Protein AF-A0A166LFA1-F1 (afdb_monomer_lite)

Radius of gyration: 18.59 Å; chains: 1; bounding box: 41×20×58 Å

Foldseek 3Di:
DDDPVVQLVVLVVVLVVQLVVLVVLLVVLLVLLVVQCVPDPDPVLVVLSVVLNVVSVVLSVVVNVCSCVQKVPSSCSRVVVVVPDDIDGHPCVVVVVVSVVVSVVSVVSSVVSVVVVD

Secondary structure (DSSP, 8-state):
---HHHHHHHHHHHHHHHHHHHHHHHHHHHHHHHHHHHH---HHHHHHHHHHHHHHHHHHHHHHHHHHHSEESTTHHHHGGGS-S--EE--HHHHHHHHHHHHHHHHHHHHHHHHTT-

InterPro domains:
  IPR049326 Rhodopsin domain, fungi [PF20684] (2-117)
  IPR052337 Satratoxin biosynthesis SC1 cluster protein 4-like [PTHR33048] (2-117)

Sequence (118 aa):
MVPPDNITKILLIFFVEEILYIIVICTTKISIIILYLRIFYEPWVRKACHVLLFSTIVFGTAYMLHAVFANWPISYSWTFWDGLHEGKRGNILLITFLYSGINIGLDLSLFILPVTQL

pLDDT: mean 90.56, std 6.9, range [57.0, 97.94]

Structure (mmCIF, N/CA/C/O backbone):
data_AF-A0A166LFA1-F1
#
_entry.id   AF-A0A166LFA1-F1
#
loop_
_atom_site.group_PDB
_atom_site.id
_atom_site.type_symbol
_atom_site.label_atom_id
_atom_site.label_alt_id
_atom_site.label_comp_id
_atom_site.label_asym_id
_atom_site.label_entity_id
_atom_site.label_seq_id
_atom_site.pdbx_PDB_ins_code
_atom_site.Cartn_x
_atom_site.Cartn_y
_atom_site.Cartn_z
_atom_site.occupancy
_atom_site.B_iso_or_equiv
_atom_site.auth_seq_id
_atom_site.auth_comp_id
_atom_site.auth_asym_id
_atom_site.auth_atom_id
_atom_site.pdbx_PDB_model_num
ATOM 1 N N . MET A 1 1 ? 2.817 -13.077 -36.049 1.00 57.00 1 MET A N 1
ATOM 2 C CA . MET A 1 1 ? 3.808 -12.507 -35.110 1.00 57.00 1 MET A CA 1
ATOM 3 C C . MET A 1 1 ? 3.254 -11.179 -34.623 1.00 57.00 1 MET A C 1
ATOM 5 O O . MET A 1 1 ? 2.734 -10.439 -35.449 1.00 57.00 1 MET A O 1
ATOM 9 N N . VAL A 1 2 ? 3.253 -10.919 -33.314 1.00 73.81 2 VAL A N 1
ATOM 10 C CA . VAL A 1 2 ? 2.747 -9.648 -32.762 1.00 73.81 2 VAL A CA 1
ATOM 11 C C . VAL A 1 2 ? 3.769 -8.546 -33.078 1.00 73.81 2 VAL A C 1
ATOM 13 O O . VAL A 1 2 ? 4.956 -8.786 -32.859 1.00 73.81 2 VAL A O 1
ATOM 16 N N . PRO A 1 3 ? 3.360 -7.376 -33.603 1.00 83.75 3 PRO A N 1
ATOM 17 C CA . PRO A 1 3 ? 4.287 -6.279 -33.861 1.00 83.75 3 PRO A CA 1
ATOM 18 C C . PRO A 1 3 ? 5.021 -5.842 -32.578 1.00 83.75 3 PRO A C 1
ATOM 20 O O . PRO A 1 3 ? 4.355 -5.683 -31.551 1.00 83.75 3 PRO A O 1
ATOM 23 N N . PRO A 1 4 ? 6.345 -5.595 -32.631 1.00 81.31 4 PRO A N 1
ATOM 24 C CA .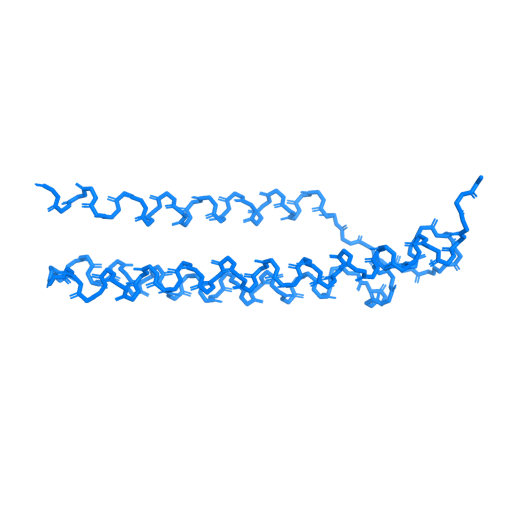 PRO A 1 4 ? 7.150 -5.058 -31.526 1.00 81.31 4 PRO A CA 1
ATOM 25 C C . PRO A 1 4 ? 6.489 -3.908 -30.760 1.00 81.31 4 PRO A C 1
ATOM 27 O O . PRO A 1 4 ? 6.390 -3.932 -29.534 1.00 81.31 4 PRO A O 1
ATOM 30 N N . ASP A 1 5 ? 5.938 -2.940 -31.492 1.00 82.88 5 ASP A N 1
ATOM 31 C CA . ASP A 1 5 ? 5.308 -1.750 -30.915 1.00 82.88 5 ASP A CA 1
ATOM 32 C C . ASP A 1 5 ? 4.083 -2.074 -30.055 1.00 82.88 5 ASP A C 1
ATOM 34 O O . ASP A 1 5 ? 3.792 -1.367 -29.088 1.00 82.88 5 ASP A O 1
ATOM 38 N N . ASN A 1 6 ? 3.358 -3.147 -30.381 1.00 87.81 6 ASN A N 1
ATOM 39 C CA . ASN A 1 6 ? 2.209 -3.568 -29.587 1.00 87.81 6 ASN A CA 1
ATOM 40 C C . ASN A 1 6 ? 2.659 -4.149 -28.244 1.00 87.81 6 ASN A C 1
ATOM 42 O O . ASN A 1 6 ? 1.988 -3.920 -27.243 1.00 87.81 6 ASN A O 1
ATOM 46 N N . ILE A 1 7 ? 3.800 -4.844 -28.199 1.00 88.00 7 ILE A N 1
ATOM 47 C CA . ILE A 1 7 ? 4.344 -5.427 -26.965 1.00 88.00 7 ILE A CA 1
ATOM 48 C C . ILE A 1 7 ? 4.764 -4.309 -26.006 1.00 88.00 7 ILE A C 1
ATOM 50 O O . ILE A 1 7 ? 4.320 -4.283 -24.859 1.00 88.00 7 ILE A O 1
ATOM 54 N N . THR A 1 8 ? 5.525 -3.329 -26.499 1.00 88.94 8 THR A N 1
ATOM 55 C CA . THR A 1 8 ? 5.955 -2.167 -25.706 1.00 88.94 8 THR A CA 1
ATOM 56 C C . THR A 1 8 ? 4.763 -1.373 -25.166 1.00 88.94 8 THR A C 1
ATOM 58 O O . THR A 1 8 ? 4.745 -1.004 -23.992 1.00 88.94 8 THR A O 1
ATOM 61 N N . LYS A 1 9 ? 3.726 -1.144 -25.987 1.00 89.75 9 LYS A N 1
ATOM 62 C CA . LYS A 1 9 ? 2.498 -0.453 -25.549 1.00 89.75 9 LYS 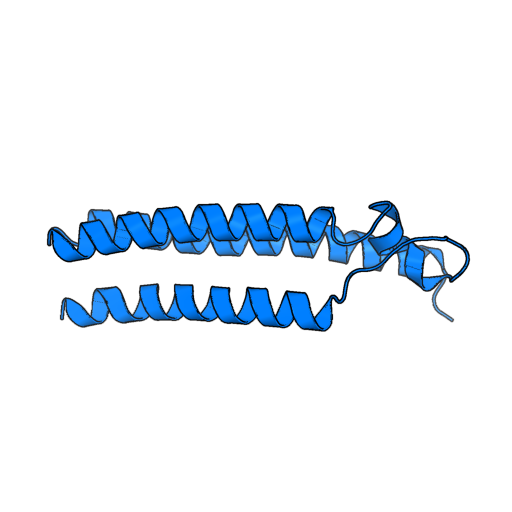A CA 1
ATOM 63 C C . LYS A 1 9 ? 1.762 -1.215 -24.454 1.00 89.75 9 LYS A C 1
ATOM 65 O O . LYS A 1 9 ? 1.335 -0.604 -23.481 1.00 89.75 9 LYS A O 1
ATOM 70 N N . ILE A 1 10 ? 1.619 -2.531 -24.604 1.00 91.62 10 ILE A N 1
ATOM 71 C CA . ILE A 1 10 ? 0.955 -3.375 -23.607 1.00 91.62 10 ILE A CA 1
ATOM 72 C C . ILE A 1 10 ? 1.712 -3.317 -22.276 1.00 91.62 10 ILE A C 1
ATOM 74 O O . ILE A 1 10 ? 1.094 -3.098 -21.240 1.00 91.62 10 ILE A O 1
ATOM 78 N N . LEU A 1 11 ? 3.043 -3.434 -22.291 1.00 90.81 11 LEU A N 1
ATOM 79 C CA . LEU A 1 11 ? 3.854 -3.359 -21.071 1.00 90.81 11 LEU A CA 1
ATOM 80 C C . LEU A 1 11 ? 3.798 -1.980 -20.402 1.00 90.81 11 LEU A C 1
ATOM 82 O O . LEU A 1 11 ? 3.778 -1.895 -19.177 1.00 90.81 11 LEU A O 1
ATOM 86 N N . LEU A 1 12 ? 3.726 -0.905 -21.189 1.00 90.38 12 LEU A N 1
ATOM 87 C CA . LEU A 1 12 ? 3.526 0.441 -20.655 1.00 90.38 12 LEU A CA 1
ATOM 88 C C . LEU A 1 12 ? 2.153 0.576 -19.983 1.00 90.38 12 LEU A C 1
ATOM 90 O O . LEU A 1 12 ? 2.062 1.147 -18.899 1.00 90.38 12 LEU A O 1
ATOM 94 N N . ILE A 1 13 ? 1.095 0.025 -20.587 1.00 94.06 13 ILE A N 1
ATOM 95 C CA . ILE A 1 13 ? -0.243 -0.002 -19.978 1.00 94.06 13 ILE A CA 1
ATOM 96 C C . ILE A 1 13 ? -0.219 -0.791 -18.666 1.00 94.06 13 ILE A C 1
ATOM 98 O O . ILE A 1 13 ? -0.728 -0.286 -17.672 1.00 94.06 13 ILE A O 1
ATOM 102 N N . PHE A 1 14 ? 0.421 -1.964 -18.633 1.00 91.19 14 PHE A N 1
ATOM 103 C CA . PHE A 1 14 ? 0.581 -2.755 -17.407 1.00 91.19 14 PHE A CA 1
ATOM 104 C C . PHE A 1 14 ? 1.319 -1.988 -16.305 1.00 91.19 14 PHE A C 1
ATOM 106 O O . PHE A 1 14 ? 0.912 -2.029 -15.150 1.00 91.19 14 PHE A O 1
ATOM 113 N N . PHE A 1 15 ? 2.369 -1.240 -16.650 1.00 90.94 15 PHE A N 1
ATOM 114 C CA . PHE A 1 15 ? 3.086 -0.409 -15.681 1.00 90.94 15 PHE A CA 1
ATOM 115 C C . PHE A 1 15 ? 2.187 0.681 -15.071 1.00 90.94 15 PHE A C 1
ATOM 117 O O . PHE A 1 15 ? 2.205 0.911 -13.863 1.00 90.94 15 PHE A O 1
ATOM 124 N N . VAL A 1 16 ? 1.367 1.347 -15.891 1.00 93.75 16 VAL A N 1
ATOM 125 C CA . VAL A 1 16 ? 0.413 2.359 -15.404 1.00 93.75 16 VAL A CA 1
ATOM 126 C C . VAL A 1 16 ? -0.701 1.716 -14.574 1.00 93.75 16 VAL A C 1
ATOM 128 O O . VAL A 1 16 ? -1.078 2.252 -13.531 1.00 93.75 16 VAL A O 1
ATOM 131 N N . GLU A 1 17 ? -1.214 0.568 -15.013 1.00 95.06 17 GLU A N 1
ATOM 132 C CA . GLU A 1 17 ? -2.216 -0.216 -14.292 1.00 95.06 17 GLU A CA 1
ATOM 133 C C . GLU A 1 17 ? -1.715 -0.614 -12.900 1.00 95.06 17 GLU A C 1
ATOM 135 O O . GLU A 1 17 ? -2.440 -0.428 -11.927 1.00 95.06 17 GLU A O 1
ATOM 140 N N . GLU A 1 18 ? -0.470 -1.082 -12.779 1.00 92.06 18 GLU A N 1
ATOM 141 C CA . GLU A 1 18 ? 0.135 -1.472 -11.502 1.00 92.06 18 GLU A CA 1
ATOM 142 C C . GLU A 1 18 ? 0.128 -0.309 -10.497 1.00 92.06 18 GLU A C 1
ATOM 144 O O . GLU A 1 18 ? -0.265 -0.475 -9.340 1.00 92.06 18 GLU A O 1
ATOM 149 N N . ILE A 1 19 ? 0.471 0.901 -10.945 1.00 93.50 19 ILE A N 1
ATOM 150 C CA . ILE A 1 19 ? 0.436 2.100 -10.099 1.00 93.50 19 ILE A CA 1
ATOM 151 C C . ILE A 1 19 ? -1.002 2.434 -9.678 1.00 93.50 19 ILE A C 1
ATOM 153 O O . ILE A 1 19 ? -1.264 2.692 -8.499 1.00 93.50 19 ILE A O 1
ATOM 157 N N . LEU A 1 20 ? -1.946 2.421 -10.624 1.00 96.19 20 LEU A N 1
ATOM 158 C CA . LEU A 1 20 ? -3.357 2.695 -10.339 1.00 96.19 20 LEU A CA 1
ATOM 159 C C . LEU A 1 20 ? -3.951 1.667 -9.371 1.00 96.19 20 LEU A C 1
ATOM 161 O O . LEU A 1 20 ? -4.682 2.037 -8.454 1.00 96.19 20 LEU A O 1
ATOM 165 N N . TYR A 1 21 ? -3.596 0.396 -9.530 1.00 94.69 21 TYR A N 1
ATOM 166 C CA . TYR A 1 21 ? -4.004 -0.694 -8.655 1.00 94.69 21 TYR A CA 1
ATOM 167 C C . TYR A 1 21 ? -3.565 -0.452 -7.205 1.00 94.69 21 TYR A C 1
ATOM 169 O O . TYR A 1 21 ? -4.385 -0.548 -6.288 1.00 94.69 21 TYR A O 1
ATOM 177 N N . ILE A 1 22 ? -2.303 -0.059 -6.989 1.00 94.69 22 ILE A N 1
ATOM 178 C CA . ILE A 1 22 ? -1.779 0.258 -5.651 1.00 94.69 22 ILE A CA 1
ATOM 179 C C . ILE A 1 22 ? -2.574 1.406 -5.017 1.00 94.69 22 ILE A C 1
ATOM 181 O O . ILE A 1 22 ? -2.961 1.313 -3.847 1.00 94.69 22 ILE A O 1
ATOM 185 N N . ILE A 1 23 ? -2.860 2.463 -5.785 1.00 96.00 23 ILE A N 1
ATOM 186 C CA . ILE A 1 23 ? -3.643 3.616 -5.320 1.00 96.00 23 ILE A CA 1
ATOM 187 C C . ILE A 1 23 ? -5.050 3.175 -4.910 1.00 96.00 23 ILE A C 1
ATOM 189 O O . ILE A 1 23 ? -5.466 3.443 -3.784 1.00 96.00 23 ILE A O 1
ATOM 193 N N . VAL A 1 24 ? -5.760 2.455 -5.784 1.00 97.19 24 VAL A N 1
ATOM 194 C CA . VAL A 1 24 ? -7.133 1.993 -5.531 1.00 97.19 24 VAL A CA 1
ATOM 195 C C . VAL A 1 24 ? -7.196 1.142 -4.267 1.00 97.19 24 VAL A C 1
ATOM 197 O O . VAL A 1 24 ? -8.043 1.380 -3.407 1.00 97.19 24 VAL A O 1
ATOM 200 N N . ILE A 1 25 ? -6.274 0.195 -4.101 1.00 96.19 25 ILE A N 1
ATOM 201 C CA . ILE A 1 25 ? -6.220 -0.652 -2.909 1.00 96.19 25 ILE A CA 1
ATOM 202 C C . ILE A 1 25 ? -6.014 0.170 -1.638 1.00 96.19 25 ILE A C 1
ATOM 204 O O . ILE A 1 25 ? -6.722 -0.036 -0.650 1.00 96.19 25 ILE A O 1
ATOM 208 N N . CYS A 1 26 ? -5.061 1.101 -1.643 1.00 96.69 26 CYS A N 1
ATOM 209 C CA . CYS A 1 26 ? -4.760 1.897 -0.458 1.00 96.69 26 CYS A CA 1
ATOM 210 C C . CYS A 1 26 ? -5.919 2.836 -0.111 1.00 96.69 26 CYS A C 1
ATOM 212 O O . CYS A 1 26 ? -6.329 2.898 1.048 1.00 96.69 26 CYS A O 1
ATOM 214 N N . THR A 1 27 ? -6.498 3.516 -1.103 1.00 97.12 27 THR A N 1
ATOM 215 C CA . THR A 1 27 ? -7.640 4.415 -0.905 1.00 97.12 27 THR A CA 1
ATOM 216 C C . THR A 1 27 ? -8.871 3.669 -0.395 1.00 97.12 27 THR A C 1
ATOM 218 O O . THR A 1 27 ? -9.524 4.156 0.530 1.00 97.12 27 THR A O 1
ATOM 221 N N . THR A 1 28 ? -9.162 2.471 -0.912 1.00 97.31 28 THR A N 1
ATOM 222 C CA . THR A 1 28 ? -10.268 1.640 -0.413 1.00 97.31 28 THR A CA 1
ATOM 223 C C . THR A 1 28 ? -10.073 1.278 1.059 1.00 97.31 28 THR A C 1
ATOM 225 O O . THR A 1 28 ? -10.976 1.500 1.866 1.00 97.31 28 THR A O 1
ATOM 228 N N . LYS A 1 29 ? -8.882 0.798 1.446 1.00 96.56 29 LYS A N 1
ATOM 229 C CA . LYS A 1 29 ? -8.587 0.470 2.852 1.00 96.56 29 LYS A CA 1
ATOM 230 C C . LYS A 1 29 ? -8.701 1.700 3.759 1.00 96.56 29 LYS A C 1
ATOM 232 O O . LYS A 1 29 ? -9.332 1.629 4.810 1.00 96.56 29 LYS A O 1
ATOM 237 N N . ILE A 1 30 ? -8.162 2.846 3.336 1.00 97.75 30 ILE A N 1
ATOM 238 C CA . ILE A 1 30 ? -8.264 4.115 4.076 1.00 97.75 30 ILE A CA 1
ATOM 239 C C . ILE A 1 30 ? -9.732 4.521 4.277 1.00 97.75 30 ILE A C 1
ATOM 241 O O . ILE A 1 30 ? -10.114 4.893 5.386 1.00 97.75 30 ILE A O 1
ATOM 245 N N . SER A 1 31 ? -10.567 4.414 3.239 1.00 97.94 31 SER A N 1
ATOM 246 C CA . SER A 1 31 ? -12.000 4.727 3.320 1.00 97.94 31 SER A CA 1
ATOM 247 C C . SER A 1 31 ? -12.716 3.866 4.367 1.00 97.94 31 SER A C 1
ATOM 249 O O . SER A 1 31 ? -13.445 4.399 5.207 1.00 97.94 31 SER A O 1
ATOM 251 N N . ILE A 1 32 ? -12.439 2.557 4.385 1.00 96.81 32 ILE A N 1
ATOM 252 C CA . ILE A 1 32 ? -12.991 1.617 5.373 1.00 96.81 32 ILE A CA 1
ATOM 253 C C . ILE A 1 32 ? -12.530 1.976 6.792 1.00 96.81 32 ILE A C 1
ATOM 255 O O . ILE A 1 32 ? -13.341 2.021 7.714 1.00 96.81 32 ILE A O 1
ATOM 259 N N . ILE A 1 33 ? -11.248 2.290 6.985 1.00 96.81 33 ILE A N 1
ATOM 260 C CA . ILE A 1 33 ? -10.714 2.652 8.308 1.00 96.81 33 ILE A CA 1
ATOM 261 C C . ILE A 1 33 ? -11.361 3.936 8.838 1.00 96.81 33 ILE A C 1
ATOM 263 O O . ILE A 1 33 ? -11.719 4.017 10.014 1.00 96.81 33 ILE A O 1
ATOM 267 N N . ILE A 1 34 ? -11.544 4.939 7.975 1.00 96.62 34 ILE A N 1
ATOM 268 C CA . ILE A 1 34 ? -12.241 6.179 8.334 1.00 96.62 34 ILE A CA 1
ATOM 269 C C . ILE A 1 34 ? -13.700 5.883 8.705 1.00 96.62 34 ILE A C 1
ATOM 271 O O . ILE A 1 34 ? -14.210 6.444 9.677 1.00 96.62 34 ILE A O 1
ATOM 275 N N . LEU A 1 35 ? -14.363 4.976 7.983 1.00 96.00 35 LEU A N 1
ATOM 276 C CA . LEU A 1 35 ? -15.709 4.523 8.322 1.00 96.00 35 LEU A CA 1
ATOM 277 C C . LEU A 1 35 ? -15.746 3.854 9.707 1.00 96.00 35 LEU A C 1
ATOM 279 O O . LEU A 1 35 ? -16.610 4.189 10.515 1.00 96.00 35 LEU A O 1
ATOM 283 N N . TYR A 1 36 ? -14.786 2.984 10.029 1.00 94.88 36 TYR A N 1
ATOM 284 C CA . TYR A 1 36 ? -14.685 2.359 11.352 1.00 94.88 36 TYR A CA 1
ATOM 285 C C . TYR A 1 36 ? -14.451 3.374 12.470 1.00 94.88 36 TYR A C 1
ATOM 287 O O . TYR A 1 36 ? -15.097 3.285 13.510 1.00 94.88 36 TYR A O 1
ATOM 295 N N . LEU A 1 37 ? -13.595 4.377 12.251 1.00 94.31 37 LEU A N 1
ATOM 296 C CA . LEU A 1 37 ? -13.392 5.476 13.204 1.00 94.31 37 LEU A CA 1
ATOM 297 C C . LEU A 1 37 ? -14.663 6.299 13.454 1.00 94.31 37 LEU A C 1
ATOM 299 O O . LEU A 1 37 ? -14.776 6.930 14.505 1.00 94.31 37 LEU A O 1
ATOM 303 N N . ARG A 1 38 ? -15.595 6.323 12.494 1.00 94.25 38 ARG A N 1
ATOM 304 C CA . ARG A 1 38 ? -16.881 7.017 12.614 1.00 94.25 38 ARG A CA 1
ATOM 305 C C . ARG A 1 38 ? -17.949 6.172 13.312 1.00 94.25 38 ARG A C 1
ATOM 307 O O . ARG A 1 38 ? -18.786 6.743 14.001 1.00 94.25 38 ARG A O 1
ATOM 314 N N . ILE A 1 39 ? -17.944 4.854 13.104 1.00 94.31 39 ILE A N 1
ATOM 315 C CA . ILE A 1 39 ? -18.943 3.928 13.662 1.00 94.31 39 ILE A CA 1
ATOM 316 C C . ILE A 1 39 ? -18.595 3.532 15.101 1.00 94.31 39 ILE A C 1
ATOM 318 O O . ILE A 1 39 ? -19.460 3.564 15.974 1.00 94.31 39 ILE A O 1
ATOM 322 N N . PHE A 1 40 ? -17.341 3.158 15.359 1.00 92.88 40 PHE A N 1
ATOM 323 C CA . PHE A 1 40 ? -16.926 2.616 16.648 1.00 92.88 40 PHE A CA 1
ATOM 324 C C . PHE A 1 40 ? -16.388 3.713 17.568 1.00 92.88 40 PHE A C 1
ATOM 326 O O . PHE A 1 40 ? -15.433 4.425 17.248 1.00 92.88 40 PHE A O 1
ATOM 333 N N . TYR A 1 41 ? -16.977 3.818 18.759 1.00 89.75 41 TYR A N 1
ATOM 334 C CA . TYR A 1 41 ? -16.549 4.768 19.789 1.00 89.75 41 TYR A CA 1
ATOM 335 C C . TYR A 1 41 ? -15.531 4.170 20.766 1.00 89.75 41 TYR A C 1
ATOM 337 O O . TYR A 1 41 ? -14.935 4.914 21.547 1.00 89.75 41 TYR A O 1
ATOM 345 N N . GLU A 1 42 ? -15.301 2.854 20.716 1.00 93.75 42 GLU A N 1
ATOM 346 C CA . GLU A 1 42 ? -14.463 2.168 21.690 1.00 93.75 42 GLU A CA 1
ATOM 347 C C . GLU A 1 42 ? -12.980 2.594 21.576 1.00 93.75 42 GLU A C 1
ATOM 349 O O . GLU A 1 42 ? -12.399 2.557 20.482 1.00 93.75 42 GLU A O 1
ATOM 354 N N . PRO A 1 43 ? -12.321 3.012 22.680 1.00 91.69 43 PRO A N 1
ATOM 355 C CA . PRO A 1 43 ? -10.987 3.612 22.615 1.00 91.69 43 PRO A CA 1
ATOM 356 C C . PRO A 1 43 ? -9.907 2.700 22.028 1.00 91.69 43 PRO A C 1
ATOM 358 O O . PRO A 1 43 ? -8.982 3.188 21.373 1.00 91.69 43 PRO A O 1
ATOM 361 N N . TRP A 1 44 ? -9.988 1.389 22.269 1.00 93.12 44 TRP A N 1
ATOM 362 C CA . TRP A 1 44 ? -8.991 0.444 21.769 1.00 93.12 44 TRP A CA 1
ATOM 363 C C . TRP A 1 44 ? -9.146 0.210 20.258 1.00 93.12 44 TRP A C 1
ATOM 365 O O . TRP A 1 44 ? -8.140 0.234 19.548 1.00 93.12 44 TRP A O 1
ATOM 375 N N . VAL A 1 45 ? -10.382 0.115 19.747 1.00 93.62 45 VAL A N 1
ATOM 376 C CA . VAL A 1 45 ? -10.666 0.012 18.304 1.00 93.62 45 VAL A CA 1
ATOM 377 C C . VAL A 1 45 ? -10.180 1.249 17.574 1.00 93.62 45 VAL A C 1
ATOM 379 O O . VAL A 1 45 ? -9.530 1.144 16.539 1.00 93.62 45 VAL A O 1
ATOM 382 N N . ARG A 1 46 ? -10.403 2.440 18.138 1.00 94.25 46 ARG A N 1
ATOM 383 C CA . ARG A 1 46 ? -9.920 3.686 17.530 1.00 94.25 46 ARG A CA 1
ATOM 384 C C . ARG A 1 46 ? -8.397 3.733 17.443 1.00 94.25 46 ARG A C 1
ATOM 386 O O . ARG A 1 46 ? -7.864 4.139 16.412 1.00 94.25 46 ARG A O 1
ATOM 393 N N . LYS A 1 47 ? -7.685 3.278 18.482 1.00 95.44 47 LYS A N 1
ATOM 394 C CA . LYS A 1 47 ? -6.219 3.132 18.435 1.00 95.44 47 LYS A CA 1
ATOM 395 C C . LYS A 1 47 ? -5.796 2.149 17.342 1.00 95.44 47 LYS A C 1
ATOM 397 O O . LYS A 1 47 ? -4.916 2.485 16.555 1.00 95.44 47 LYS A O 1
ATOM 402 N N . ALA A 1 48 ? -6.446 0.987 17.250 1.00 95.62 48 ALA A N 1
ATOM 403 C CA . ALA A 1 48 ? -6.173 -0.001 16.207 1.00 95.62 48 ALA A CA 1
ATOM 404 C C . ALA A 1 48 ? -6.415 0.568 14.797 1.00 95.62 48 ALA A C 1
ATOM 406 O O . ALA A 1 48 ? -5.554 0.436 13.932 1.00 95.62 48 ALA A O 1
ATOM 407 N N . CYS A 1 49 ? -7.517 1.292 14.579 1.00 96.44 49 CYS A N 1
ATOM 408 C CA . CYS A 1 49 ? -7.796 1.994 13.327 1.00 96.44 49 CYS A CA 1
ATOM 409 C C . CYS A 1 49 ? -6.705 3.010 12.969 1.00 96.44 49 CYS A C 1
ATOM 411 O O . CYS A 1 49 ? -6.271 3.052 11.824 1.00 96.44 49 CYS A O 1
ATOM 413 N N . HIS A 1 50 ? -6.231 3.821 13.921 1.00 96.38 50 HIS A N 1
ATOM 414 C CA . HIS A 1 50 ? -5.146 4.773 13.655 1.00 96.38 50 HIS A CA 1
ATOM 415 C C . HIS A 1 50 ? -3.830 4.075 13.291 1.00 96.38 50 HIS A C 1
ATOM 417 O O . HIS A 1 50 ? -3.139 4.530 12.378 1.00 96.38 50 HIS A O 1
ATOM 423 N N . VAL A 1 51 ? -3.508 2.957 13.950 1.00 96.81 51 VAL A N 1
ATOM 424 C CA . VAL A 1 51 ? -2.346 2.129 13.595 1.00 96.81 51 VAL A CA 1
ATOM 425 C C . VAL A 1 51 ? -2.506 1.562 12.184 1.00 96.81 51 VAL A C 1
ATOM 427 O O . VAL A 1 51 ? -1.616 1.745 11.360 1.00 96.81 51 VAL A O 1
ATOM 430 N N . LEU A 1 52 ? -3.657 0.964 11.862 1.00 96.50 52 LEU A N 1
ATOM 431 C CA . LEU A 1 52 ? -3.942 0.425 10.528 1.00 96.50 52 LEU A CA 1
ATOM 432 C C . LEU A 1 52 ? -3.908 1.504 9.443 1.00 96.50 52 LEU A C 1
ATOM 434 O O . LEU A 1 52 ? -3.419 1.248 8.342 1.00 96.50 52 LEU A O 1
ATOM 438 N N . LEU A 1 53 ? -4.382 2.714 9.748 1.00 97.31 53 LEU A N 1
ATOM 439 C CA . LEU A 1 53 ? -4.342 3.849 8.831 1.00 97.31 53 LEU A CA 1
ATOM 440 C C . LEU A 1 53 ? -2.898 4.216 8.493 1.00 97.31 53 LEU A C 1
ATOM 442 O O . LEU A 1 53 ? -2.536 4.295 7.320 1.00 97.31 53 LEU A O 1
ATOM 446 N N . PHE A 1 54 ? -2.070 4.395 9.524 1.00 97.56 54 PHE A N 1
ATOM 447 C CA . PHE A 1 54 ? -0.657 4.709 9.357 1.00 97.56 54 PHE A CA 1
ATOM 448 C C . PHE A 1 54 ? 0.074 3.599 8.594 1.00 97.56 54 PHE A C 1
ATOM 450 O O . PHE A 1 54 ? 0.749 3.877 7.603 1.00 97.56 54 PHE A O 1
ATOM 457 N N . SER A 1 55 ? -0.122 2.336 8.985 1.00 96.75 55 SER A N 1
ATOM 458 C CA . SER A 1 55 ? 0.463 1.181 8.302 1.00 96.75 55 SER A CA 1
ATOM 459 C C . SER A 1 55 ? 0.054 1.106 6.831 1.00 96.75 55 SER A C 1
ATOM 461 O O . SER A 1 55 ? 0.907 0.843 5.990 1.00 96.75 55 SER A O 1
ATOM 463 N N . THR A 1 56 ? -1.210 1.389 6.499 1.00 96.88 56 THR A N 1
ATOM 464 C CA . THR A 1 56 ? -1.708 1.384 5.112 1.00 96.88 56 THR A CA 1
ATOM 465 C C . THR A 1 56 ? -1.051 2.476 4.270 1.00 96.88 56 THR A C 1
ATOM 467 O O . THR A 1 56 ? -0.638 2.209 3.143 1.00 96.88 56 THR A O 1
ATOM 470 N N . ILE A 1 57 ? -0.908 3.692 4.808 1.00 96.81 57 ILE A N 1
ATOM 471 C CA . ILE A 1 57 ? -0.267 4.812 4.099 1.00 96.81 57 ILE A CA 1
ATOM 472 C C . ILE A 1 57 ? 1.218 4.520 3.855 1.00 96.81 57 ILE A C 1
ATOM 474 O O . ILE A 1 57 ? 1.708 4.695 2.736 1.00 96.81 57 ILE A O 1
ATOM 478 N N . VAL A 1 58 ? 1.931 4.043 4.879 1.00 97.00 58 VAL A N 1
ATOM 479 C CA . VAL A 1 58 ? 3.355 3.693 4.769 1.00 97.00 58 VAL A CA 1
ATOM 480 C C . VAL A 1 58 ? 3.553 2.550 3.777 1.00 97.00 58 VAL A C 1
ATOM 482 O O . VAL A 1 58 ? 4.396 2.657 2.888 1.00 97.00 58 VAL A O 1
ATOM 485 N N . PHE A 1 59 ? 2.745 1.491 3.880 1.00 95.75 59 PHE A N 1
ATOM 486 C CA . PHE A 1 59 ? 2.761 0.364 2.949 1.00 95.75 59 PHE A CA 1
ATOM 487 C C . PHE A 1 59 ? 2.520 0.818 1.506 1.00 95.75 59 PHE A C 1
ATOM 489 O O . PHE A 1 59 ? 3.316 0.493 0.629 1.00 95.75 59 PHE A O 1
ATOM 496 N N . GLY A 1 60 ? 1.462 1.596 1.261 1.00 94.69 60 GLY A N 1
ATOM 497 C CA . GLY A 1 60 ? 1.106 2.063 -0.078 1.00 94.69 60 GLY A CA 1
ATOM 498 C C . GLY A 1 60 ? 2.194 2.924 -0.707 1.00 94.69 60 GLY A C 1
ATOM 499 O O . GLY A 1 60 ? 2.564 2.713 -1.859 1.00 94.69 60 GLY A O 1
ATOM 500 N N . THR A 1 61 ? 2.767 3.840 0.076 1.00 95.62 61 THR A N 1
ATOM 501 C CA . THR A 1 61 ? 3.858 4.710 -0.382 1.00 95.62 61 THR A CA 1
ATOM 502 C C . THR A 1 61 ? 5.114 3.900 -0.700 1.00 95.62 61 THR A C 1
ATOM 504 O O . THR A 1 61 ? 5.720 4.087 -1.753 1.00 95.62 61 THR A O 1
ATOM 507 N N . ALA A 1 62 ? 5.495 2.966 0.178 1.00 95.25 62 ALA A N 1
ATOM 508 C CA . ALA A 1 62 ? 6.655 2.108 -0.039 1.00 95.25 62 ALA A CA 1
ATOM 509 C C . ALA A 1 62 ? 6.474 1.204 -1.266 1.00 95.25 62 ALA A C 1
ATOM 511 O O . ALA A 1 62 ? 7.403 1.065 -2.059 1.00 95.25 62 ALA A O 1
ATOM 512 N N . TYR A 1 63 ? 5.284 0.625 -1.445 1.00 94.31 63 TYR A N 1
ATOM 513 C CA . TYR A 1 63 ? 4.992 -0.222 -2.596 1.00 94.31 63 TYR A CA 1
ATOM 514 C C . TYR A 1 63 ? 4.995 0.585 -3.901 1.00 94.31 63 TYR A C 1
ATOM 516 O O . TYR A 1 63 ? 5.616 0.167 -4.871 1.00 94.31 63 TYR A O 1
ATOM 524 N N . MET A 1 64 ? 4.403 1.782 -3.914 1.00 94.12 64 MET A N 1
ATOM 525 C CA . MET A 1 64 ? 4.404 2.658 -5.089 1.00 94.12 64 MET A CA 1
ATOM 526 C C . MET A 1 64 ? 5.821 3.086 -5.490 1.00 94.12 64 MET A C 1
ATOM 528 O O . MET A 1 64 ? 6.180 2.992 -6.662 1.00 94.12 64 MET A O 1
ATOM 532 N N . LEU A 1 65 ? 6.652 3.509 -4.529 1.00 92.06 65 LEU A N 1
ATOM 533 C CA . LEU A 1 65 ? 8.058 3.832 -4.794 1.00 92.06 65 LEU A CA 1
ATOM 534 C C . LEU A 1 65 ? 8.803 2.614 -5.339 1.00 92.06 65 LEU A C 1
ATOM 536 O O . LEU A 1 65 ? 9.531 2.724 -6.323 1.00 92.06 65 LEU A O 1
ATOM 540 N N . HIS A 1 66 ? 8.592 1.445 -4.739 1.00 91.56 66 HIS A N 1
ATOM 541 C CA . HIS A 1 66 ? 9.218 0.225 -5.214 1.00 91.56 66 HIS A CA 1
ATOM 542 C C . HIS A 1 66 ? 8.774 -0.127 -6.640 1.00 91.56 66 HIS A C 1
ATOM 544 O O . HIS A 1 66 ? 9.623 -0.459 -7.454 1.00 91.56 66 HIS A O 1
ATOM 550 N N . ALA A 1 67 ? 7.484 -0.039 -6.971 1.00 89.19 67 ALA A N 1
ATOM 551 C CA . ALA A 1 67 ? 6.972 -0.332 -8.311 1.00 89.19 67 ALA A CA 1
ATOM 552 C C . ALA A 1 67 ? 7.590 0.595 -9.374 1.00 89.19 67 ALA A C 1
ATOM 554 O O . ALA A 1 67 ? 8.051 0.132 -10.415 1.00 89.19 67 ALA A O 1
ATOM 555 N N . VAL A 1 68 ? 7.698 1.896 -9.077 1.00 89.12 68 VAL A N 1
ATOM 556 C CA . VAL A 1 68 ? 8.299 2.883 -9.991 1.00 89.12 68 VAL A CA 1
ATOM 557 C C . VAL A 1 68 ? 9.802 2.651 -10.180 1.00 89.12 68 VAL A C 1
ATOM 559 O O . VAL A 1 68 ? 10.301 2.758 -11.298 1.00 89.12 68 VAL A O 1
ATOM 562 N N . PHE A 1 69 ? 10.526 2.316 -9.108 1.00 87.31 69 PHE A N 1
ATOM 563 C CA . PHE A 1 69 ? 11.985 2.147 -9.125 1.00 87.31 69 PHE A CA 1
ATOM 564 C C . PHE A 1 69 ? 12.449 0.681 -9.213 1.00 87.31 69 PHE A C 1
ATOM 566 O O . PHE A 1 69 ? 13.639 0.406 -9.060 1.00 87.31 69 PHE A O 1
ATOM 573 N N . ALA A 1 70 ? 11.543 -0.267 -9.481 1.00 83.38 70 ALA A N 1
ATOM 574 C CA . ALA A 1 70 ? 11.859 -1.698 -9.562 1.00 83.38 70 ALA A CA 1
ATOM 575 C C . ALA A 1 70 ? 12.850 -2.024 -10.690 1.00 83.38 70 ALA A C 1
ATOM 577 O O . ALA A 1 70 ? 13.597 -3.006 -10.605 1.00 83.38 70 ALA A O 1
ATOM 578 N N . ASN A 1 71 ? 12.840 -1.206 -11.745 1.00 84.81 71 ASN A N 1
ATOM 579 C CA . ASN A 1 71 ? 13.724 -1.318 -12.893 1.00 84.81 71 ASN A CA 1
ATOM 580 C C . ASN A 1 71 ? 14.538 -0.034 -13.048 1.00 84.81 71 ASN A C 1
ATOM 582 O O . ASN A 1 71 ? 14.002 1.071 -12.948 1.00 84.81 71 ASN A O 1
ATOM 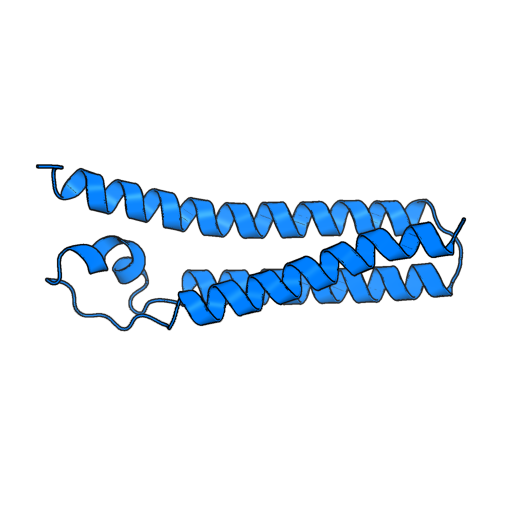586 N N . TRP A 1 72 ? 15.832 -0.189 -13.322 1.00 79.44 72 TRP A N 1
ATOM 587 C CA . TRP A 1 72 ? 16.715 0.933 -13.619 1.00 79.44 72 TRP A CA 1
ATOM 588 C C . TRP A 1 72 ? 17.343 0.759 -15.008 1.00 79.44 72 TRP A C 1
ATOM 590 O O . TRP A 1 72 ? 18.060 -0.230 -15.201 1.00 79.44 72 TRP A O 1
ATOM 600 N N . PRO A 1 73 ? 17.126 1.692 -15.957 1.00 84.44 73 PRO A N 1
ATOM 601 C CA . PRO A 1 73 ? 16.241 2.869 -15.883 1.00 84.44 73 PRO A CA 1
ATOM 602 C C . PRO A 1 73 ? 14.745 2.492 -15.857 1.00 84.44 73 PRO A C 1
ATOM 604 O O . PRO A 1 73 ? 14.383 1.387 -16.245 1.00 84.44 73 PRO A O 1
ATOM 607 N N . ILE A 1 74 ? 13.860 3.413 -15.447 1.00 84.00 74 ILE A N 1
ATOM 608 C CA . ILE A 1 74 ? 12.400 3.162 -15.344 1.00 84.00 74 ILE A CA 1
ATOM 609 C C . ILE A 1 74 ? 11.818 2.659 -16.674 1.00 84.00 74 ILE A C 1
ATOM 611 O O . ILE A 1 74 ? 10.971 1.761 -16.685 1.00 84.00 74 ILE A O 1
ATOM 615 N N . SER A 1 75 ? 12.330 3.183 -17.795 1.00 83.06 75 SER A N 1
ATOM 616 C CA . SER A 1 75 ? 11.936 2.780 -19.149 1.00 83.06 75 SER A CA 1
ATOM 617 C C . SER A 1 75 ? 12.170 1.309 -19.456 1.00 83.06 75 SER A C 1
ATOM 619 O O . SER A 1 75 ? 11.459 0.734 -20.279 1.00 83.06 75 SER A O 1
ATOM 621 N N . TYR A 1 76 ? 13.086 0.673 -18.729 1.00 85.06 76 TYR A N 1
ATOM 622 C CA . TYR A 1 76 ? 13.355 -0.747 -18.857 1.00 85.06 76 TYR A CA 1
ATOM 623 C C . TYR A 1 76 ? 12.140 -1.615 -18.498 1.00 85.06 76 TYR A C 1
ATOM 625 O O . TYR A 1 76 ? 12.019 -2.731 -18.992 1.00 85.06 76 TYR A O 1
ATOM 633 N N . SER A 1 77 ? 11.179 -1.098 -17.723 1.00 81.88 77 SER A N 1
ATOM 634 C CA . SER A 1 77 ? 9.944 -1.819 -17.374 1.00 81.88 77 SER A CA 1
ATOM 635 C C . SER A 1 77 ? 9.110 -2.226 -18.595 1.00 81.88 77 SER A C 1
ATOM 637 O O . SER A 1 77 ? 8.464 -3.271 -18.562 1.00 81.88 77 SER A O 1
ATOM 639 N N . TRP A 1 78 ? 9.142 -1.441 -19.679 1.00 85.69 78 TRP A N 1
ATOM 640 C CA . TRP A 1 78 ? 8.396 -1.722 -20.913 1.00 85.69 78 TRP A CA 1
ATOM 641 C C . TRP A 1 78 ? 9.275 -2.011 -22.131 1.00 85.69 78 TRP A C 1
ATOM 643 O O . TRP A 1 78 ? 8.741 -2.406 -23.166 1.00 85.69 78 TRP A O 1
ATOM 653 N N . THR A 1 79 ? 10.599 -1.863 -22.025 1.00 85.62 79 THR A N 1
ATOM 654 C CA . THR A 1 79 ? 11.540 -2.184 -23.112 1.00 85.62 79 THR A CA 1
ATOM 655 C C . THR A 1 79 ? 12.343 -3.467 -22.891 1.00 85.62 79 THR A C 1
ATOM 657 O O . THR A 1 79 ? 12.931 -3.956 -23.843 1.00 85.62 79 THR A O 1
ATOM 660 N N . PHE A 1 80 ? 12.330 -4.086 -21.698 1.00 83.25 80 PHE A N 1
ATOM 661 C CA . PHE A 1 80 ? 13.153 -5.281 -21.412 1.00 83.25 80 PHE A CA 1
ATOM 662 C C . PHE A 1 80 ? 12.914 -6.477 -22.349 1.00 83.25 80 PHE A C 1
ATOM 664 O O . PHE A 1 80 ? 13.748 -7.376 -22.432 1.00 83.25 80 PHE A O 1
ATOM 671 N N . TRP A 1 81 ? 11.745 -6.543 -22.985 1.00 83.69 81 TRP A N 1
ATOM 672 C CA . TRP A 1 81 ? 11.312 -7.701 -23.760 1.00 83.69 81 TRP A CA 1
ATOM 673 C C . TRP A 1 81 ? 12.115 -7.888 -25.055 1.00 83.69 81 TRP A C 1
ATOM 675 O O . TRP A 1 81 ? 12.186 -9.011 -25.551 1.00 83.69 81 TRP A O 1
ATOM 685 N N . ASP A 1 82 ? 12.699 -6.814 -25.599 1.00 82.38 82 ASP A N 1
ATOM 686 C CA . ASP A 1 82 ? 13.424 -6.849 -26.872 1.00 82.38 82 ASP A CA 1
ATOM 687 C C . ASP A 1 82 ? 14.875 -7.336 -26.737 1.00 82.38 82 ASP A C 1
ATOM 689 O O . ASP A 1 82 ? 15.490 -7.709 -27.733 1.00 82.38 82 ASP A O 1
ATOM 693 N N . GLY A 1 83 ? 15.416 -7.369 -25.513 1.00 79.94 83 GLY A N 1
ATOM 694 C CA . GLY A 1 83 ? 16.801 -7.755 -25.232 1.00 79.94 83 GLY A CA 1
ATOM 695 C C . GLY A 1 83 ? 17.859 -6.805 -25.811 1.00 79.94 83 GLY A C 1
ATOM 696 O O . GLY A 1 83 ? 19.044 -7.125 -25.756 1.00 79.94 83 GLY A O 1
ATOM 697 N N . LEU A 1 84 ? 17.449 -5.663 -26.370 1.00 81.56 84 LEU A N 1
ATOM 698 C CA . LEU A 1 84 ? 18.326 -4.655 -26.974 1.00 81.56 84 LEU A CA 1
ATOM 699 C C . LEU A 1 84 ? 18.696 -3.555 -25.978 1.00 81.56 84 LEU A C 1
ATOM 701 O O . LEU A 1 84 ? 19.730 -2.905 -26.122 1.00 81.56 84 LEU A O 1
ATOM 705 N N . HIS A 1 85 ? 17.846 -3.336 -24.978 1.00 82.62 85 HIS A N 1
ATOM 706 C CA . HIS A 1 85 ? 18.073 -2.347 -23.936 1.00 82.62 85 HIS A CA 1
ATOM 707 C C . HIS A 1 85 ? 18.820 -2.970 -22.753 1.00 82.62 85 HIS A C 1
ATOM 709 O O . HIS A 1 85 ? 18.478 -4.055 -22.290 1.00 82.62 85 HIS A O 1
ATOM 715 N N . GLU A 1 86 ? 19.821 -2.264 -22.228 1.00 76.12 86 GLU A N 1
ATOM 716 C CA . GLU A 1 86 ? 20.502 -2.659 -20.996 1.00 76.12 86 GLU A CA 1
ATOM 717 C C . GLU A 1 86 ? 19.787 -2.070 -19.775 1.00 76.12 86 GLU A C 1
ATOM 719 O O . GLU A 1 86 ? 19.432 -0.889 -19.738 1.00 76.12 86 GLU A O 1
ATOM 724 N N . GLY A 1 87 ? 19.587 -2.893 -18.748 1.00 79.31 87 GLY A N 1
ATOM 725 C CA . GLY A 1 87 ? 18.957 -2.461 -17.510 1.00 79.31 87 GLY A CA 1
ATOM 726 C C . GLY A 1 87 ? 19.011 -3.522 -16.422 1.00 79.31 87 GLY A C 1
ATOM 727 O O . GLY A 1 87 ? 19.213 -4.711 -16.676 1.00 79.31 87 GLY A O 1
ATOM 728 N N . LYS A 1 88 ? 18.822 -3.084 -15.176 1.00 78.94 88 LYS A N 1
ATOM 729 C CA . LYS A 1 88 ? 18.724 -3.976 -14.018 1.00 78.94 88 LYS A CA 1
ATOM 730 C C . LYS A 1 88 ? 17.263 -4.123 -13.617 1.00 78.94 88 LYS A C 1
ATOM 732 O O . LYS A 1 88 ? 16.586 -3.128 -13.366 1.00 78.94 88 LYS A O 1
ATOM 737 N N . ARG A 1 89 ? 16.809 -5.372 -13.517 1.00 80.56 89 ARG A N 1
ATOM 738 C CA . ARG A 1 89 ? 15.462 -5.747 -13.073 1.00 80.56 89 ARG A CA 1
ATOM 739 C C . ARG A 1 89 ? 15.531 -6.381 -11.690 1.00 80.56 89 ARG A C 1
ATOM 741 O O . ARG A 1 89 ? 16.340 -7.282 -11.462 1.00 80.56 89 ARG A O 1
ATOM 748 N N . GLY A 1 90 ? 14.710 -5.899 -10.761 1.00 79.56 90 GLY A N 1
ATOM 749 C CA . GLY A 1 90 ? 14.527 -6.542 -9.461 1.00 79.56 90 GLY A CA 1
ATOM 750 C C . GLY A 1 90 ? 13.870 -7.923 -9.583 1.00 79.56 90 GLY A C 1
ATOM 751 O O . GLY A 1 90 ? 13.286 -8.267 -10.612 1.00 79.56 90 GLY A O 1
ATOM 752 N N . ASN A 1 91 ? 13.931 -8.727 -8.518 1.00 86.00 91 ASN A N 1
ATOM 753 C CA . ASN A 1 91 ? 13.185 -9.986 -8.457 1.00 86.00 91 ASN A CA 1
ATOM 754 C C . ASN A 1 91 ? 11.696 -9.695 -8.222 1.00 86.00 91 ASN A C 1
ATOM 756 O O . ASN A 1 91 ? 11.232 -9.648 -7.084 1.00 86.00 91 ASN A O 1
ATOM 760 N N . ILE A 1 92 ? 10.964 -9.488 -9.315 1.00 83.62 92 ILE A N 1
ATOM 761 C CA . ILE A 1 92 ? 9.548 -9.113 -9.274 1.00 83.62 92 ILE A CA 1
ATOM 762 C C . ILE A 1 92 ? 8.717 -10.181 -8.583 1.00 83.62 92 ILE A C 1
ATOM 764 O O . ILE A 1 92 ? 7.915 -9.834 -7.734 1.00 83.62 92 ILE A O 1
ATOM 768 N N . LEU A 1 93 ? 8.947 -11.468 -8.861 1.00 87.56 93 LEU A N 1
ATOM 769 C CA . LEU A 1 93 ? 8.175 -12.543 -8.234 1.00 87.56 93 LEU A CA 1
ATOM 770 C C . LEU A 1 93 ? 8.258 -12.467 -6.709 1.00 87.56 93 LEU A C 1
ATOM 772 O O . LEU A 1 93 ? 7.233 -12.406 -6.037 1.00 87.56 93 LEU A O 1
ATOM 776 N N . LEU A 1 94 ? 9.475 -12.417 -6.165 1.00 89.12 94 LEU A N 1
ATOM 777 C CA . LEU A 1 94 ? 9.683 -12.368 -4.720 1.00 89.12 94 LEU A CA 1
ATOM 778 C C . LEU A 1 94 ? 9.047 -11.121 -4.096 1.00 89.1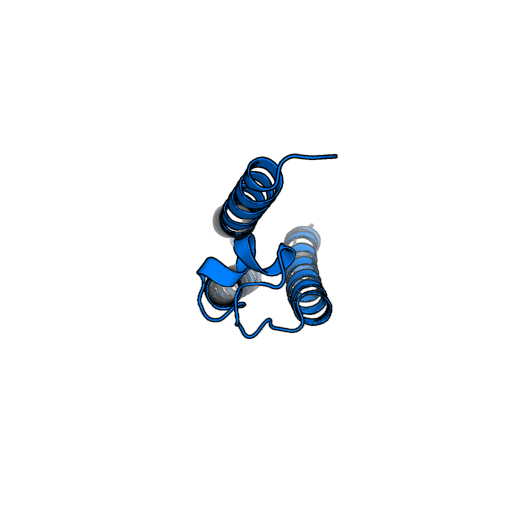2 94 LEU A C 1
ATOM 780 O O . LEU A 1 94 ? 8.411 -11.201 -3.048 1.00 89.12 94 LEU A O 1
ATOM 784 N N . ILE A 1 95 ? 9.202 -9.978 -4.757 1.00 88.06 95 ILE A N 1
ATOM 785 C CA . ILE A 1 95 ? 8.707 -8.697 -4.267 1.00 88.06 95 ILE A CA 1
ATOM 786 C C . ILE A 1 95 ? 7.177 -8.632 -4.326 1.00 88.06 95 ILE A C 1
ATOM 788 O O . ILE A 1 95 ? 6.547 -8.241 -3.345 1.00 88.06 95 ILE A O 1
ATOM 792 N N . THR A 1 96 ? 6.570 -9.067 -5.430 1.00 89.19 96 THR A N 1
ATOM 793 C CA . THR A 1 96 ? 5.116 -9.160 -5.579 1.00 89.19 96 THR A CA 1
ATOM 794 C C . THR A 1 96 ? 4.533 -10.077 -4.509 1.00 89.19 96 THR A C 1
ATOM 796 O O . THR A 1 96 ? 3.610 -9.669 -3.813 1.00 89.19 96 THR A O 1
ATOM 799 N N . PHE A 1 97 ? 5.109 -11.266 -4.290 1.00 93.38 97 PHE A N 1
ATOM 800 C CA . PHE A 1 97 ? 4.652 -12.171 -3.229 1.00 93.38 97 PHE A CA 1
ATOM 801 C C . PHE A 1 97 ? 4.727 -11.532 -1.837 1.00 93.38 97 PHE A C 1
ATOM 803 O O . PHE A 1 97 ? 3.790 -11.666 -1.048 1.00 93.38 97 PHE A O 1
ATOM 810 N N . LEU A 1 98 ? 5.811 -10.810 -1.543 1.00 94.62 98 LEU A N 1
ATOM 811 C CA . LEU A 1 98 ? 5.983 -10.117 -0.269 1.00 94.62 98 LEU A CA 1
ATOM 812 C C . LEU A 1 98 ? 4.905 -9.044 -0.054 1.00 94.62 98 LEU A C 1
ATOM 814 O O . LEU A 1 98 ? 4.222 -9.053 0.972 1.00 94.62 98 LEU A O 1
ATOM 818 N N . TYR A 1 99 ? 4.724 -8.139 -1.020 1.00 94.00 99 TYR A N 1
ATOM 819 C CA . TYR A 1 99 ? 3.729 -7.070 -0.914 1.00 94.00 99 TYR A CA 1
ATOM 820 C C . TYR A 1 99 ? 2.298 -7.616 -0.893 1.00 94.00 99 TYR A C 1
ATOM 822 O O . TYR A 1 99 ? 1.482 -7.123 -0.114 1.00 94.00 99 TYR A O 1
ATOM 830 N N . SER A 1 100 ? 1.994 -8.664 -1.667 1.00 94.38 100 SER A N 1
ATOM 831 C CA . SER A 1 100 ? 0.701 -9.356 -1.619 1.00 94.38 100 SER A CA 1
ATOM 832 C C . SER A 1 100 ? 0.427 -9.962 -0.243 1.00 94.38 100 SER A C 1
ATOM 834 O O . SER A 1 100 ? -0.668 -9.785 0.286 1.00 94.38 100 SER A O 1
ATOM 836 N N . GLY A 1 101 ? 1.414 -10.618 0.377 1.00 96.69 101 GLY A N 1
ATOM 837 C CA . GLY A 1 101 ? 1.265 -11.189 1.718 1.00 96.69 101 GLY A CA 1
ATOM 838 C C . GLY A 1 101 ? 0.957 -10.129 2.778 1.00 96.69 101 GLY A C 1
ATOM 839 O O . GLY A 1 101 ? 0.027 -10.291 3.569 1.00 96.69 101 GLY A O 1
ATOM 840 N N . ILE A 1 102 ? 1.681 -9.006 2.755 1.00 96.06 102 ILE A N 1
ATOM 841 C CA . ILE A 1 102 ? 1.423 -7.882 3.668 1.00 96.06 102 ILE A CA 1
ATOM 842 C C . ILE A 1 102 ? 0.033 -7.281 3.414 1.00 96.06 102 ILE A C 1
ATOM 844 O O . ILE A 1 102 ? -0.687 -6.980 4.366 1.00 96.06 102 ILE A O 1
ATOM 848 N N . ASN A 1 103 ? -0.370 -7.137 2.147 1.00 96.19 103 ASN A N 1
ATOM 849 C CA . ASN A 1 103 ? -1.678 -6.592 1.790 1.00 96.19 103 ASN A CA 1
ATOM 850 C C . ASN A 1 103 ? -2.826 -7.439 2.352 1.00 96.19 103 ASN A C 1
ATOM 852 O O . ASN A 1 103 ? -3.732 -6.892 2.978 1.00 96.19 103 ASN A O 1
ATOM 856 N N . ILE A 1 104 ? -2.726 -8.765 2.210 1.00 96.50 104 ILE A N 1
ATOM 857 C CA . ILE A 1 104 ? -3.687 -9.719 2.775 1.00 96.50 104 ILE A CA 1
ATOM 858 C C . ILE A 1 104 ? -3.731 -9.599 4.302 1.00 96.50 104 ILE A C 1
ATOM 860 O O . ILE A 1 104 ? -4.811 -9.588 4.884 1.00 96.50 104 ILE A O 1
ATOM 864 N N . GLY A 1 105 ? -2.580 -9.463 4.968 1.00 97.06 105 GLY A N 1
ATOM 865 C CA . GLY A 1 105 ? -2.533 -9.265 6.420 1.00 97.06 105 GLY A CA 1
ATOM 866 C C . GLY A 1 105 ? -3.275 -8.003 6.881 1.00 97.06 105 GLY A C 1
ATOM 867 O O . GLY A 1 105 ? -4.012 -8.038 7.872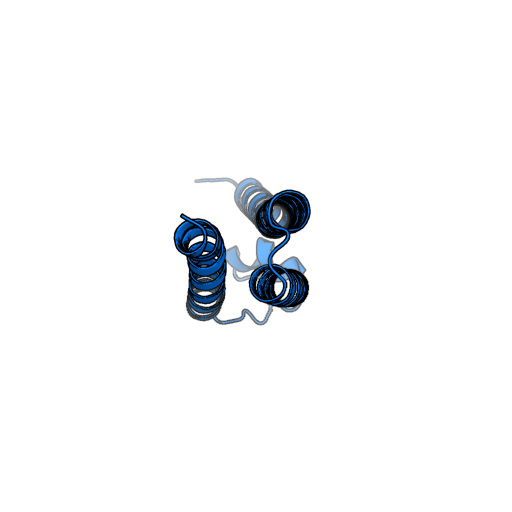 1.00 97.06 105 GLY A O 1
ATOM 868 N N . LEU A 1 106 ? -3.135 -6.899 6.139 1.00 95.50 106 LEU A N 1
ATOM 869 C CA . LEU A 1 106 ? -3.889 -5.666 6.391 1.00 95.50 106 LEU A CA 1
ATOM 870 C C . LEU A 1 106 ? -5.396 -5.869 6.169 1.00 95.50 106 LEU A C 1
ATOM 872 O O . LEU A 1 106 ? -6.189 -5.398 6.981 1.00 95.50 106 LEU A O 1
ATOM 876 N N . ASP A 1 107 ? -5.797 -6.608 5.133 1.00 96.19 107 ASP A N 1
ATOM 877 C CA . ASP A 1 107 ? -7.211 -6.923 4.877 1.00 96.19 107 ASP A CA 1
ATOM 878 C C . ASP A 1 107 ? -7.837 -7.784 5.964 1.00 96.19 107 ASP A C 1
ATOM 880 O O . ASP A 1 107 ? -8.924 -7.476 6.450 1.00 96.19 107 ASP A O 1
ATOM 884 N N . LEU A 1 108 ? -7.135 -8.829 6.400 1.00 96.75 108 LEU A N 1
ATOM 885 C CA . LEU A 1 108 ? -7.595 -9.665 7.505 1.00 96.75 108 LEU A CA 1
ATOM 886 C C . LEU A 1 108 ? -7.751 -8.843 8.785 1.00 96.75 108 LEU A C 1
ATOM 888 O O . LEU A 1 108 ? -8.732 -9.011 9.503 1.00 96.75 108 LEU A O 1
ATOM 892 N N . SER A 1 109 ? -6.836 -7.907 9.040 1.00 94.88 109 SER A N 1
ATOM 893 C CA . SER A 1 109 ? -6.934 -7.004 10.190 1.00 94.88 109 SER A CA 1
ATOM 894 C C . SER A 1 109 ? -8.186 -6.122 10.117 1.00 94.88 109 SER A C 1
ATOM 896 O O . SER A 1 109 ? -8.885 -5.965 11.118 1.00 94.88 109 SER A O 1
ATOM 898 N N . LEU A 1 110 ? -8.512 -5.590 8.933 1.00 94.69 110 LEU A N 1
ATOM 899 C CA . LEU A 1 110 ? -9.738 -4.814 8.706 1.00 94.69 110 LEU A CA 1
ATOM 900 C C . LEU A 1 110 ? -11.008 -5.655 8.827 1.00 94.69 110 LEU A C 1
ATOM 902 O O . LEU A 1 110 ? -12.038 -5.135 9.251 1.00 94.69 110 LEU A O 1
ATOM 906 N N . PHE A 1 111 ? -10.949 -6.931 8.459 1.00 93.88 111 PHE A N 1
ATOM 907 C CA . PHE A 1 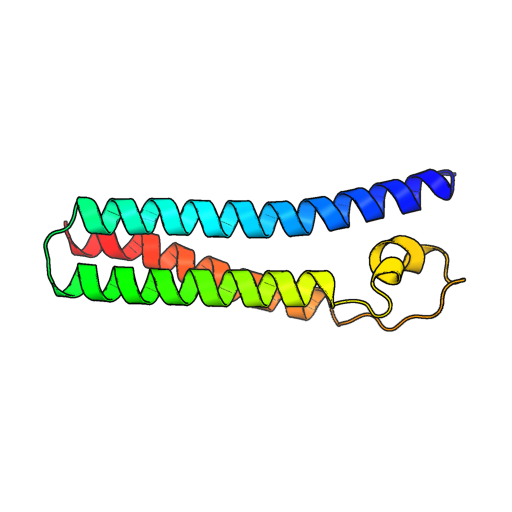111 ? -12.078 -7.846 8.577 1.00 93.88 111 PHE A CA 1
ATOM 908 C C . PHE A 1 111 ? -12.325 -8.278 10.027 1.00 93.88 111 PHE A C 1
ATOM 910 O O . PHE A 1 111 ? -13.467 -8.317 10.475 1.00 93.88 111 PHE A O 1
ATOM 917 N N . ILE A 1 112 ? -11.264 -8.573 10.781 1.00 94.00 112 ILE A N 1
ATOM 918 C CA . ILE A 1 112 ? -11.358 -9.049 12.168 1.00 94.00 112 ILE A CA 1
ATOM 919 C C . ILE A 1 112 ? -11.807 -7.928 13.111 1.00 94.00 112 ILE A C 1
ATOM 921 O O . ILE A 1 112 ? -12.588 -8.182 14.025 1.00 94.00 112 ILE A O 1
ATOM 925 N N . LEU A 1 113 ? -11.359 -6.688 12.892 1.00 92.44 113 LEU A N 1
ATOM 926 C CA . LEU A 1 113 ? -11.655 -5.564 13.782 1.00 92.44 113 LEU A CA 1
ATOM 927 C C . LEU A 1 113 ? -13.157 -5.386 14.111 1.00 92.44 113 LEU A C 1
ATOM 929 O O . LEU A 1 113 ? -13.484 -5.361 15.293 1.00 92.44 113 LEU A O 1
ATOM 933 N N . PRO A 1 114 ? -14.097 -5.314 13.151 1.00 88.19 114 PRO A N 1
ATOM 934 C CA . PRO A 1 114 ? -15.522 -5.201 13.473 1.00 88.19 114 PRO A CA 1
ATOM 935 C C . PRO A 1 114 ? -16.096 -6.452 14.153 1.00 88.19 114 PRO A C 1
ATOM 937 O O . PRO A 1 114 ? -17.029 -6.330 14.937 1.00 88.19 114 PRO A O 1
ATOM 940 N N . VAL A 1 115 ? -15.546 -7.646 13.900 1.00 89.56 115 VAL A N 1
ATOM 941 C CA . VAL A 1 115 ? -16.028 -8.900 14.513 1.00 89.56 115 VAL A CA 1
ATOM 942 C C . VAL A 1 115 ? -15.799 -8.906 16.023 1.00 89.56 115 VAL A C 1
ATOM 944 O O . VAL A 1 115 ? -16.582 -9.486 16.761 1.00 89.56 115 VAL A O 1
ATOM 947 N N . THR A 1 116 ? -14.765 -8.215 16.501 1.00 86.06 116 THR A N 1
ATOM 948 C CA . THR A 1 116 ? -14.505 -8.057 17.943 1.00 86.06 116 THR A CA 1
ATOM 949 C C . THR A 1 116 ? -15.477 -7.115 18.661 1.00 86.06 116 THR A C 1
ATOM 951 O O . THR A 1 116 ? -15.389 -6.966 19.876 1.00 86.06 116 THR A O 1
ATOM 954 N N . GLN A 1 117 ? -16.337 -6.419 17.912 1.00 80.75 117 GLN A N 1
ATOM 955 C CA . GLN A 1 117 ? -17.312 -5.449 18.418 1.00 80.75 117 GLN A CA 1
ATOM 956 C C . GLN A 1 117 ? -18.752 -5.983 18.378 1.00 80.75 117 GLN A C 1
ATOM 958 O O . GLN A 1 117 ? -19.669 -5.255 18.761 1.00 80.75 117 GLN A O 1
ATOM 963 N N . LEU A 1 118 ? -18.946 -7.210 17.877 1.00 69.12 118 LEU A N 1
ATOM 964 C CA . LEU A 1 118 ? -20.197 -7.968 17.977 1.00 69.12 118 LEU A CA 1
ATOM 965 C C . LEU A 1 118 ? -20.336 -8.563 19.381 1.00 69.12 118 LEU A C 1
ATOM 967 O O . LEU A 1 118 ? -21.471 -8.525 19.903 1.00 69.12 118 LEU A O 1
#

Organism: NCBI:txid708197